Protein AF-A0A519QKB8-F1 (afdb_monomer_lite)

pLDDT: mean 84.08, std 13.92, range [51.84, 98.06]

Foldseek 3Di:
DKDKDFDWDDDPPDPDTDGPDIDIHDPVVVVVVVVVVVVVQVVCCVVPNDDDDPDPPPPPPPPDDDDDD

Structure (mmCIF, N/CA/C/O backbone):
data_AF-A0A519QKB8-F1
#
_entry.id   AF-A0A519QKB8-F1
#
loop_
_atom_site.group_PDB
_atom_site.id
_atom_site.type_symbol
_atom_site.label_atom_id
_atom_site.label_alt_id
_atom_site.label_comp_id
_atom_site.label_asym_id
_atom_site.label_entity_id
_atom_site.label_seq_id
_atom_site.pdbx_PDB_ins_code
_atom_site.Cartn_x
_atom_site.Cartn_y
_atom_site.Cartn_z
_atom_site.occupancy
_atom_site.B_iso_or_equiv
_atom_site.auth_seq_id
_atom_site.auth_comp_id
_atom_site.auth_asym_id
_atom_site.auth_atom_id
_atom_site.pdbx_PDB_model_num
ATOM 1 N N . ALA A 1 1 ? 13.670 -12.701 -4.852 1.00 75.94 1 ALA A N 1
ATOM 2 C CA . ALA A 1 1 ? 12.245 -12.523 -5.190 1.00 75.94 1 ALA A CA 1
ATOM 3 C C . ALA A 1 1 ? 11.967 -11.032 -5.175 1.00 75.94 1 ALA A C 1
ATOM 5 O O . ALA A 1 1 ? 12.356 -10.395 -4.207 1.00 75.94 1 ALA A O 1
ATOM 6 N N . GLU A 1 2 ? 11.381 -10.484 -6.232 1.00 87.69 2 GLU A N 1
ATOM 7 C CA . GLU A 1 2 ? 11.046 -9.057 -6.326 1.00 87.69 2 GLU A CA 1
ATOM 8 C C . GLU A 1 2 ? 9.564 -8.848 -5.999 1.00 87.69 2 GLU A C 1
ATOM 10 O O . GLU A 1 2 ? 8.743 -9.733 -6.245 1.00 87.69 2 GLU A O 1
ATOM 15 N N . PHE A 1 3 ? 9.222 -7.685 -5.448 1.00 94.19 3 PHE A N 1
ATOM 16 C CA . PHE A 1 3 ? 7.841 -7.284 -5.183 1.00 94.19 3 PHE A CA 1
ATOM 17 C C . PHE A 1 3 ? 7.384 -6.311 -6.262 1.00 94.19 3 PHE A C 1
ATOM 19 O O . PHE A 1 3 ? 8.049 -5.311 -6.513 1.00 94.19 3 PHE A O 1
ATOM 26 N N . VAL A 1 4 ? 6.241 -6.583 -6.883 1.00 93.12 4 VAL A N 1
ATOM 27 C CA . VAL A 1 4 ? 5.666 -5.726 -7.924 1.00 93.12 4 VAL A CA 1
ATOM 28 C C . VAL A 1 4 ? 4.379 -5.112 -7.392 1.00 93.12 4 VAL A C 1
ATOM 30 O O . VAL A 1 4 ? 3.503 -5.834 -6.923 1.00 93.12 4 VAL A O 1
ATOM 33 N N . ILE A 1 5 ? 4.274 -3.786 -7.453 1.00 92.00 5 ILE A N 1
ATOM 34 C CA . ILE A 1 5 ? 3.085 -3.031 -7.051 1.00 92.00 5 ILE A CA 1
ATOM 35 C C . ILE A 1 5 ? 2.548 -2.293 -8.272 1.00 92.00 5 ILE A C 1
ATOM 37 O O . ILE A 1 5 ? 3.245 -1.458 -8.856 1.00 92.00 5 ILE A O 1
ATOM 41 N N . ASP A 1 6 ? 1.299 -2.584 -8.622 1.00 92.06 6 ASP A N 1
ATOM 42 C CA . ASP A 1 6 ? 0.592 -1.948 -9.728 1.00 92.06 6 ASP A CA 1
ATOM 43 C C . ASP A 1 6 ? -0.419 -0.934 -9.206 1.00 92.06 6 ASP A C 1
ATOM 45 O O . ASP A 1 6 ? -1.320 -1.263 -8.437 1.00 92.06 6 ASP A O 1
ATOM 49 N N . PHE A 1 7 ? -0.299 0.305 -9.672 1.00 90.00 7 PHE A N 1
ATOM 50 C CA . PHE A 1 7 ? -1.266 1.357 -9.401 1.00 90.00 7 PHE A CA 1
ATOM 51 C C . PHE A 1 7 ? -2.239 1.439 -10.573 1.00 90.00 7 PHE A C 1
ATOM 53 O O . PHE A 1 7 ? -1.877 1.811 -11.694 1.00 90.00 7 PHE A O 1
ATOM 60 N N . VAL A 1 8 ? -3.494 1.091 -10.307 1.00 89.25 8 VAL A N 1
ATOM 61 C CA . VAL A 1 8 ? -4.602 1.138 -11.266 1.00 89.25 8 VAL A CA 1
ATOM 62 C C . VAL A 1 8 ? -5.637 2.158 -10.813 1.00 89.25 8 VAL A C 1
ATOM 64 O O . VAL A 1 8 ? -5.836 2.373 -9.622 1.00 89.25 8 VAL A O 1
ATOM 67 N N . ASN A 1 9 ? -6.308 2.791 -11.772 1.00 81.56 9 ASN A N 1
ATOM 68 C CA . ASN A 1 9 ? -7.470 3.628 -11.492 1.00 81.56 9 ASN A CA 1
ATOM 69 C C . ASN A 1 9 ? -8.726 2.891 -11.954 1.00 81.56 9 ASN A C 1
ATOM 71 O O . ASN A 1 9 ? -8.898 2.683 -13.159 1.00 81.56 9 ASN A O 1
ATOM 75 N N . VAL A 1 10 ? -9.572 2.487 -11.009 1.00 80.19 10 VAL A N 1
ATOM 76 C CA . VAL A 1 10 ? -10.816 1.771 -11.296 1.00 80.19 10 VAL A CA 1
ATOM 77 C C . VAL A 1 10 ? -11.973 2.755 -11.243 1.00 80.19 10 VAL A C 1
ATOM 79 O O . VAL A 1 10 ? -12.240 3.348 -10.205 1.00 80.19 10 VAL A O 1
ATOM 82 N N . MET A 1 11 ? -12.637 2.944 -12.383 1.00 79.38 11 MET A N 1
ATOM 83 C CA . MET A 1 11 ? -13.828 3.783 -12.494 1.00 79.38 11 MET A CA 1
ATOM 84 C C . MET A 1 11 ? -15.062 2.884 -12.638 1.00 79.38 11 MET A C 1
ATOM 86 O O . MET A 1 11 ? -15.030 1.974 -13.481 1.00 79.38 11 MET A O 1
ATOM 90 N N . PRO A 1 12 ? -16.147 3.123 -11.874 1.00 76.06 12 PRO A N 1
ATOM 91 C CA . PRO A 1 12 ? -17.405 2.402 -12.049 1.00 76.06 12 PRO A CA 1
ATOM 92 C C . PRO A 1 12 ? -17.885 2.479 -13.506 1.00 76.06 12 PRO A C 1
ATOM 94 O O . PRO A 1 12 ? -17.833 3.539 -14.125 1.00 76.06 12 PRO A O 1
ATOM 97 N N . GLY A 1 13 ? -18.321 1.353 -14.075 1.00 77.12 13 GLY A N 1
ATOM 98 C CA . GLY A 1 13 ? -18.827 1.290 -15.454 1.00 77.12 13 GLY A CA 1
ATOM 99 C C . GLY A 1 13 ? -17.772 1.105 -16.552 1.00 77.12 13 GLY A C 1
ATOM 100 O O . GLY A 1 13 ? -18.138 0.997 -17.720 1.00 77.12 13 GLY A O 1
ATOM 101 N N . THR A 1 14 ? -16.479 1.007 -16.218 1.00 71.50 14 THR A N 1
ATOM 102 C CA . THR A 1 14 ? -15.432 0.658 -17.198 1.00 71.50 14 THR A CA 1
ATOM 103 C C . THR A 1 14 ? -14.883 -0.755 -16.951 1.00 71.50 14 THR A C 1
ATOM 105 O O . THR A 1 14 ? -14.359 -1.021 -15.873 1.00 71.50 14 THR A O 1
ATOM 108 N N . PRO A 1 15 ? -14.968 -1.685 -17.924 1.00 69.56 15 PRO A N 1
ATOM 109 C CA . PRO A 1 15 ? -14.666 -3.104 -17.697 1.00 69.56 15 PRO A CA 1
ATOM 110 C C . PRO A 1 15 ? -13.169 -3.433 -17.597 1.00 69.56 15 PRO A C 1
ATOM 112 O O . PRO A 1 15 ? -12.810 -4.526 -17.167 1.00 69.56 15 PRO A O 1
ATOM 115 N N . LYS A 1 16 ? -12.274 -2.527 -18.017 1.00 69.44 16 LYS A N 1
ATOM 116 C CA . LYS A 1 16 ? -10.819 -2.727 -17.935 1.00 69.44 16 LYS A CA 1
ATOM 117 C C . LYS A 1 16 ? -10.108 -1.452 -17.505 1.00 69.44 16 LYS A C 1
ATOM 119 O O . LYS A 1 16 ? -9.997 -0.498 -18.275 1.00 69.44 16 LYS A O 1
ATOM 124 N N . SER A 1 17 ? -9.561 -1.474 -16.296 1.00 78.12 17 SER A N 1
ATOM 125 C CA . SE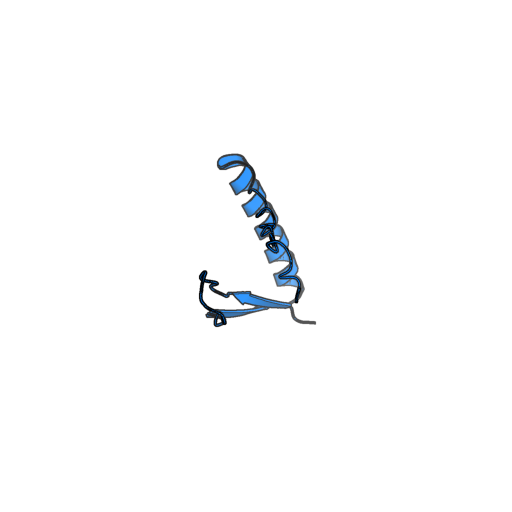R A 1 17 ? -8.670 -0.433 -15.788 1.00 78.12 17 SER A CA 1
ATOM 126 C C . SER A 1 17 ? -7.254 -0.650 -16.307 1.00 78.12 17 SER A C 1
ATOM 128 O O . SER A 1 17 ? -6.701 -1.744 -16.203 1.00 78.12 17 SER A O 1
ATOM 130 N N . LYS A 1 18 ? -6.652 0.394 -16.881 1.00 75.94 18 LYS A N 1
ATOM 131 C CA . LYS A 1 18 ? -5.248 0.358 -17.308 1.00 75.94 18 LYS A CA 1
ATOM 132 C C . LYS A 1 18 ? -4.337 0.627 -16.106 1.00 75.94 18 LYS A C 1
ATOM 134 O O . LYS A 1 18 ? -4.612 1.534 -15.318 1.00 75.94 18 LYS A O 1
ATOM 139 N N . VAL A 1 19 ? -3.247 -0.135 -15.994 1.00 79.88 19 VAL A N 1
ATOM 140 C CA . VAL A 1 19 ? -2.166 0.134 -15.031 1.00 79.88 19 VAL A CA 1
ATOM 141 C C . VAL A 1 19 ? -1.545 1.482 -15.381 1.00 79.88 19 VAL A C 1
ATOM 143 O O . VAL A 1 19 ? -1.086 1.678 -16.504 1.00 79.88 19 VAL A O 1
ATOM 146 N N . LYS A 1 20 ? -1.574 2.423 -14.435 1.00 84.81 20 LYS A N 1
ATOM 147 C CA . LYS A 1 20 ? -0.976 3.752 -14.602 1.00 84.81 20 LYS A CA 1
ATOM 148 C C . LYS A 1 20 ? 0.518 3.727 -14.318 1.00 84.81 20 LYS A C 1
ATOM 150 O O . LYS A 1 20 ? 1.283 4.375 -15.022 1.00 84.81 20 LYS A O 1
ATOM 155 N N . SER A 1 21 ? 0.930 2.978 -13.303 1.00 90.69 21 SER A N 1
ATOM 156 C CA . SER A 1 21 ? 2.336 2.786 -12.974 1.00 90.69 21 SER A CA 1
ATOM 157 C C . SER A 1 21 ? 2.556 1.420 -12.339 1.00 90.69 21 SER A C 1
ATOM 159 O O . SER A 1 21 ? 1.694 0.900 -11.631 1.00 90.69 21 SER A O 1
ATOM 161 N N . ARG A 1 22 ? 3.728 0.848 -12.613 1.00 94.25 22 ARG A N 1
ATOM 162 C CA . ARG A 1 22 ? 4.227 -0.384 -12.009 1.00 94.25 22 ARG A CA 1
ATOM 163 C C . ARG A 1 22 ? 5.542 -0.064 -11.324 1.00 94.25 22 ARG A C 1
ATOM 165 O O . ARG A 1 22 ? 6.460 0.438 -11.968 1.00 94.25 22 ARG A O 1
ATOM 172 N N . ILE A 1 23 ? 5.622 -0.343 -10.032 1.00 93.19 23 ILE A N 1
ATOM 173 C CA . ILE A 1 23 ? 6.824 -0.134 -9.230 1.00 93.19 23 ILE A CA 1
ATOM 174 C C . ILE A 1 23 ? 7.352 -1.498 -8.800 1.00 93.19 23 ILE A C 1
ATOM 176 O O . ILE A 1 23 ? 6.593 -2.337 -8.319 1.00 93.19 23 ILE A O 1
ATOM 180 N N . ILE A 1 24 ? 8.654 -1.716 -8.985 1.00 95.25 24 ILE A N 1
ATOM 181 C CA . ILE A 1 24 ? 9.343 -2.940 -8.570 1.00 95.25 24 ILE A CA 1
ATOM 182 C C . ILE A 1 24 ? 10.210 -2.610 -7.357 1.00 95.25 24 ILE A C 1
ATOM 184 O O . ILE A 1 24 ? 11.009 -1.673 -7.390 1.00 95.25 24 ILE A O 1
ATOM 188 N N . PHE A 1 25 ? 10.044 -3.375 -6.285 1.00 96.25 25 PHE A N 1
ATOM 189 C CA . PHE A 1 25 ? 10.793 -3.243 -5.047 1.00 96.25 25 PHE A CA 1
ATOM 190 C C . PHE A 1 25 ? 11.607 -4.492 -4.744 1.00 96.25 25 PHE A C 1
ATOM 192 O O . PHE A 1 25 ? 11.108 -5.617 -4.807 1.00 96.25 25 PHE A O 1
ATOM 199 N N . THR A 1 26 ? 12.811 -4.256 -4.228 1.00 96.75 26 THR A N 1
ATOM 200 C CA . THR A 1 26 ? 13.546 -5.287 -3.502 1.00 96.75 26 THR A CA 1
ATOM 201 C C . THR A 1 26 ? 12.791 -5.650 -2.210 1.00 96.75 26 THR A C 1
ATOM 203 O O . THR A 1 26 ? 12.086 -4.804 -1.639 1.00 96.75 26 THR A O 1
ATOM 206 N N . PRO A 1 27 ? 12.962 -6.869 -1.667 1.00 96.31 27 PRO A N 1
ATOM 207 C CA . PRO A 1 27 ? 12.271 -7.300 -0.446 1.00 96.31 27 PRO A CA 1
ATOM 208 C C . PRO A 1 27 ? 12.426 -6.360 0.754 1.00 96.31 27 PRO A C 1
ATOM 210 O O . PRO A 1 27 ? 11.485 -6.151 1.521 1.00 96.31 27 PRO A O 1
ATOM 213 N N . GLN A 1 28 ? 13.613 -5.770 0.922 1.00 96.25 28 GLN A N 1
ATOM 214 C CA . GLN A 1 28 ? 13.895 -4.863 2.035 1.00 96.25 28 GLN A CA 1
ATOM 215 C C . GLN A 1 28 ? 13.076 -3.571 1.931 1.00 96.25 28 GLN A C 1
ATOM 217 O O . GLN A 1 28 ? 12.489 -3.129 2.923 1.00 96.25 28 GLN A O 1
ATOM 222 N N . HIS A 1 29 ? 12.985 -2.992 0.730 1.00 96.00 29 HIS A N 1
ATOM 223 C CA . HIS A 1 29 ? 12.204 -1.780 0.493 1.00 96.00 29 HIS A CA 1
ATOM 224 C C . HIS A 1 29 ? 10.704 -2.039 0.611 1.00 96.00 29 HIS A C 1
ATOM 226 O O . HIS A 1 29 ? 10.014 -1.245 1.247 1.00 96.00 29 HIS A O 1
ATOM 232 N N . ALA A 1 30 ? 10.215 -3.178 0.112 1.00 96.19 30 ALA A N 1
ATOM 233 C CA . ALA A 1 30 ? 8.817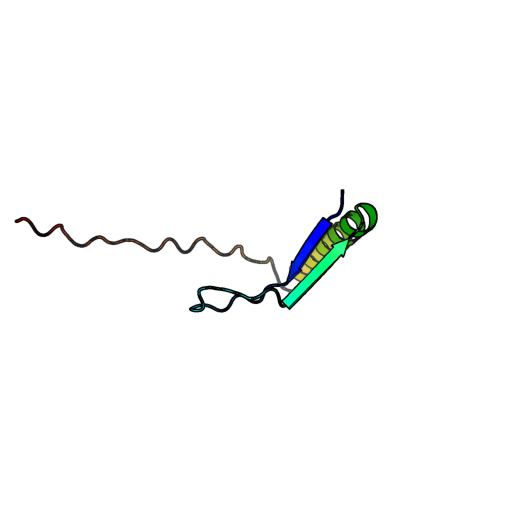 -3.572 0.272 1.00 96.19 30 ALA A CA 1
ATOM 234 C C . ALA A 1 30 ? 8.421 -3.668 1.758 1.00 96.19 30 ALA A C 1
ATOM 236 O O . ALA A 1 30 ? 7.412 -3.099 2.177 1.00 96.19 30 ALA A O 1
ATOM 237 N N . LYS A 1 31 ? 9.264 -4.298 2.591 1.00 96.12 31 LYS A N 1
ATOM 238 C CA . LYS A 1 31 ? 9.023 -4.406 4.040 1.00 96.12 31 LYS A CA 1
ATOM 239 C C . LYS A 1 31 ? 9.009 -3.044 4.736 1.00 96.12 31 LYS A C 1
ATOM 241 O O . LYS A 1 31 ? 8.190 -2.823 5.627 1.00 96.12 31 LYS A O 1
ATOM 246 N N . ARG A 1 32 ? 9.910 -2.130 4.359 1.00 96.62 32 ARG A N 1
ATOM 247 C CA . ARG A 1 32 ? 9.946 -0.767 4.914 1.00 96.62 32 ARG A CA 1
ATOM 248 C C . ARG A 1 32 ? 8.718 0.042 4.494 1.00 96.62 32 ARG A C 1
ATOM 250 O O . ARG A 1 32 ? 8.126 0.706 5.339 1.00 96.62 32 ARG A O 1
ATOM 257 N N . PHE A 1 33 ? 8.325 -0.057 3.227 1.00 96.25 33 PHE A N 1
ATOM 258 C CA . PHE A 1 33 ? 7.139 0.603 2.692 1.00 96.25 33 PHE A CA 1
ATOM 259 C C . PHE A 1 33 ? 5.864 0.138 3.400 1.00 96.25 33 PHE A C 1
ATOM 261 O O . PHE A 1 33 ? 5.100 0.971 3.872 1.00 96.25 33 PHE A O 1
ATOM 268 N N . MET A 1 34 ? 5.681 -1.176 3.570 1.00 96.12 34 MET A N 1
ATOM 269 C CA . MET A 1 34 ? 4.530 -1.743 4.282 1.00 96.12 34 MET A CA 1
ATOM 270 C C . MET A 1 34 ? 4.396 -1.183 5.704 1.00 96.12 34 MET A C 1
ATOM 272 O O . MET A 1 34 ? 3.311 -0.773 6.102 1.00 96.12 34 MET A O 1
ATOM 276 N N . LYS A 1 35 ? 5.497 -1.124 6.465 1.00 97.94 35 LYS A N 1
ATOM 277 C CA . LYS A 1 35 ? 5.483 -0.568 7.828 1.00 97.94 35 LYS A CA 1
ATOM 278 C C . LYS A 1 35 ? 5.059 0.901 7.847 1.00 97.94 35 LYS A C 1
ATOM 280 O O . LYS A 1 35 ? 4.220 1.273 8.658 1.00 97.94 35 LYS A O 1
ATOM 285 N N . ALA A 1 36 ? 5.615 1.710 6.943 1.00 97.88 36 ALA A N 1
ATOM 286 C CA . ALA A 1 36 ? 5.262 3.123 6.836 1.00 97.88 36 ALA A CA 1
ATOM 287 C C . ALA A 1 36 ? 3.799 3.318 6.411 1.00 97.88 36 ALA A C 1
ATOM 289 O O . ALA A 1 36 ? 3.125 4.216 6.906 1.00 97.88 36 ALA A O 1
ATOM 290 N N . LEU A 1 37 ? 3.293 2.465 5.516 1.00 96.94 37 LEU A N 1
ATOM 291 C CA . LEU A 1 37 ? 1.903 2.508 5.077 1.00 96.94 37 LEU A CA 1
ATOM 292 C C . LEU A 1 37 ? 0.943 2.234 6.241 1.00 96.94 37 LEU A C 1
ATOM 294 O O . LEU A 1 37 ? 0.017 3.011 6.439 1.00 96.94 37 LEU A O 1
ATOM 298 N N . ILE A 1 38 ? 1.201 1.191 7.037 1.00 97.56 38 ILE A N 1
ATOM 299 C CA . ILE A 1 38 ? 0.394 0.855 8.221 1.00 97.56 38 ILE A CA 1
ATOM 300 C C . ILE A 1 38 ? 0.350 2.029 9.206 1.00 97.56 38 ILE A C 1
ATOM 302 O O . ILE A 1 38 ? -0.729 2.428 9.633 1.00 97.56 38 ILE A O 1
ATOM 306 N N . GLU A 1 39 ? 1.504 2.615 9.531 1.00 98.06 39 GLU A N 1
ATOM 307 C CA . GLU A 1 39 ? 1.577 3.754 10.454 1.00 98.06 39 GLU A CA 1
ATOM 308 C C . GLU A 1 39 ? 0.788 4.966 9.931 1.00 98.06 39 GLU A C 1
ATOM 310 O O . GLU A 1 39 ? 0.047 5.609 10.676 1.00 98.06 39 GLU A O 1
ATOM 315 N N . ASN A 1 40 ? 0.911 5.267 8.635 1.00 97.88 40 ASN A N 1
ATOM 316 C CA . ASN A 1 40 ? 0.188 6.375 8.016 1.00 97.88 40 ASN A CA 1
ATOM 317 C C . ASN A 1 40 ? -1.330 6.152 8.022 1.00 97.88 40 ASN A C 1
ATOM 319 O O . ASN A 1 40 ? -2.068 7.102 8.282 1.00 97.88 40 ASN A O 1
ATOM 323 N N . VAL A 1 41 ? -1.796 4.922 7.774 1.00 97.25 41 VAL A N 1
ATOM 324 C CA . VAL A 1 41 ? -3.224 4.567 7.854 1.00 97.25 41 VAL A CA 1
ATOM 325 C C . VAL A 1 41 ? -3.737 4.745 9.281 1.00 97.25 41 VAL A C 1
ATOM 327 O O . VAL A 1 41 ? -4.713 5.459 9.481 1.00 97.25 41 VAL A O 1
ATOM 330 N N . GLN A 1 42 ? -3.035 4.209 10.282 1.00 97.31 42 GLN A N 1
ATOM 331 C CA . GLN A 1 42 ? -3.421 4.356 11.691 1.00 97.31 42 GLN A CA 1
ATOM 332 C C . GLN A 1 42 ? -3.510 5.826 12.118 1.00 97.31 42 GLN A C 1
ATOM 334 O O . GLN A 1 42 ? -4.449 6.231 12.802 1.00 97.31 42 GLN A O 1
ATOM 339 N N . ARG A 1 43 ? -2.549 6.654 11.687 1.00 97.81 43 ARG A N 1
ATOM 340 C CA . ARG A 1 43 ? -2.563 8.097 11.955 1.00 97.81 43 ARG A CA 1
ATOM 341 C C . ARG A 1 43 ? -3.749 8.788 11.282 1.00 97.81 43 ARG A C 1
ATOM 343 O O . ARG A 1 43 ? -4.363 9.663 11.889 1.00 97.81 43 ARG A O 1
ATOM 350 N N . TYR A 1 44 ? -4.057 8.414 10.041 1.00 97.75 44 TYR A N 1
ATOM 351 C CA . TYR A 1 44 ? -5.215 8.935 9.322 1.00 97.75 44 TYR A CA 1
ATOM 352 C C . TYR A 1 44 ? -6.519 8.574 10.041 1.00 97.75 44 TYR A C 1
ATOM 354 O O . TYR A 1 44 ? -7.331 9.466 10.281 1.00 97.75 44 TYR A O 1
ATOM 362 N N . GLU A 1 45 ? -6.690 7.315 10.445 1.00 96.88 45 GLU A N 1
ATOM 363 C CA . GLU A 1 45 ? -7.883 6.848 11.158 1.00 96.88 45 GLU A CA 1
ATOM 364 C C . GLU A 1 45 ? -8.046 7.510 12.529 1.00 96.88 45 GLU A C 1
ATOM 366 O O . GLU A 1 45 ? -9.152 7.897 12.901 1.00 96.88 45 GLU A O 1
ATOM 371 N N . GLY A 1 46 ? -6.946 7.726 13.257 1.00 97.19 46 GLY A N 1
ATOM 372 C CA . GLY A 1 46 ? -6.973 8.451 14.528 1.00 97.19 46 GLY A CA 1
ATOM 373 C C . GLY A 1 46 ? -7.466 9.899 14.405 1.00 97.19 46 GLY A C 1
ATOM 374 O O . GLY A 1 46 ? -8.028 10.430 15.358 1.00 97.19 46 GLY A O 1
ATOM 375 N N . ALA A 1 47 ? -7.285 10.532 13.240 1.00 97.25 47 ALA A N 1
ATOM 376 C CA . ALA A 1 47 ? -7.707 11.911 12.988 1.00 97.25 47 ALA A CA 1
ATOM 377 C C . ALA A 1 47 ? -9.057 12.035 12.254 1.00 97.25 47 ALA A C 1
ATOM 379 O O . ALA A 1 47 ? -9.751 13.031 12.436 1.00 97.25 47 ALA A O 1
ATOM 380 N N . ASN A 1 48 ? -9.425 11.058 11.418 1.00 96.81 48 ASN A N 1
ATOM 381 C CA . ASN A 1 48 ? -10.584 11.138 10.514 1.00 96.81 48 ASN A CA 1
ATOM 382 C C . ASN A 1 48 ? -11.678 10.099 10.823 1.00 96.81 48 ASN A C 1
ATOM 384 O O . ASN A 1 48 ? -12.728 10.110 10.182 1.00 96.81 48 ASN A O 1
ATOM 388 N N . GLY A 1 49 ? -11.454 9.226 11.807 1.00 93.00 49 GLY A N 1
ATOM 389 C CA . GLY A 1 49 ? -12.304 8.075 12.096 1.00 93.00 49 GLY A CA 1
ATOM 390 C C . GLY A 1 49 ? -11.891 6.830 11.307 1.00 93.00 49 GLY A C 1
ATOM 391 O O . GLY A 1 49 ? -11.123 6.898 10.348 1.00 93.00 49 GLY A O 1
ATOM 392 N N . THR A 1 50 ? -12.395 5.674 11.737 1.00 92.94 50 THR A N 1
ATOM 393 C CA . THR A 1 50 ? -12.078 4.370 11.140 1.00 92.94 50 THR A CA 1
ATOM 394 C C . THR A 1 50 ? -12.509 4.307 9.679 1.00 92.94 50 THR A C 1
ATOM 396 O O . THR A 1 50 ? -13.632 4.689 9.332 1.00 92.94 50 THR A O 1
ATOM 399 N N . ILE A 1 51 ? -11.627 3.791 8.825 1.00 92.44 51 ILE A N 1
ATOM 400 C CA . ILE A 1 51 ? -11.953 3.494 7.436 1.00 92.44 51 ILE A CA 1
ATOM 401 C C . ILE A 1 51 ? -12.972 2.359 7.455 1.00 92.44 51 ILE A C 1
ATOM 403 O O . ILE A 1 51 ? -12.706 1.271 7.958 1.00 92.44 51 ILE A O 1
ATOM 407 N N . LYS A 1 52 ? -14.170 2.624 6.933 1.00 88.94 52 LYS A N 1
ATOM 408 C CA . LYS A 1 52 ? -15.191 1.589 6.790 1.00 88.94 52 LYS A CA 1
ATOM 409 C C . LYS A 1 52 ? -14.775 0.651 5.672 1.00 88.94 52 LYS A C 1
ATOM 411 O O . LYS A 1 52 ? -14.460 1.113 4.572 1.00 88.94 52 LYS A O 1
ATOM 416 N N . ASP A 1 53 ? -14.827 -0.644 5.945 1.00 82.75 53 ASP A N 1
ATOM 417 C CA . ASP A 1 53 ? -14.760 -1.633 4.885 1.00 82.75 53 ASP A CA 1
ATOM 418 C C . ASP A 1 53 ? -15.905 -1.377 3.901 1.00 82.75 53 ASP A C 1
ATOM 420 O O . ASP A 1 53 ? -17.017 -0.999 4.287 1.00 82.75 53 ASP A O 1
ATOM 424 N N . LEU A 1 54 ? -15.618 -1.535 2.609 1.00 74.94 54 LEU A N 1
ATOM 425 C CA . LEU A 1 54 ? -16.667 -1.582 1.601 1.00 74.94 54 LEU A CA 1
ATOM 426 C C . LEU A 1 54 ? -17.499 -2.823 1.920 1.00 74.94 54 LEU A C 1
ATOM 428 O O . LEU A 1 54 ? -17.064 -3.936 1.634 1.00 74.94 54 LEU A O 1
ATOM 432 N N . GLU A 1 55 ? -18.658 -2.632 2.553 1.00 65.06 55 GLU A N 1
ATOM 433 C CA . GLU A 1 55 ? -19.663 -3.683 2.675 1.00 65.06 55 GLU A CA 1
ATOM 434 C C . GLU A 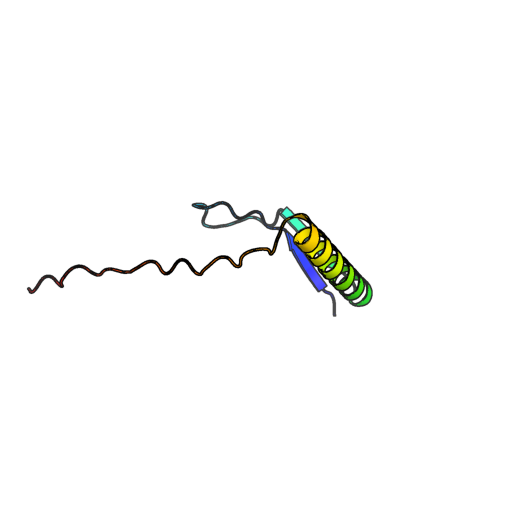1 55 ? -19.851 -4.285 1.280 1.00 65.06 55 GLU A C 1
ATOM 436 O O . GLU A 1 55 ? -20.087 -3.554 0.310 1.00 65.06 55 GLU A O 1
ATOM 441 N N . GLU A 1 56 ? -19.669 -5.604 1.159 1.00 59.44 56 GLU A N 1
ATOM 442 C CA . GLU A 1 56 ? -19.988 -6.312 -0.073 1.00 59.44 56 GLU A CA 1
ATOM 443 C C . GLU A 1 56 ? -21.402 -5.897 -0.464 1.00 59.44 56 GLU A C 1
ATOM 445 O O . GLU A 1 56 ? -22.356 -6.154 0.273 1.00 59.44 56 GLU A O 1
ATOM 450 N N . VAL A 1 57 ? -21.541 -5.212 -1.601 1.00 58.59 57 VAL A N 1
ATOM 451 C CA . VAL A 1 57 ? -22.851 -4.893 -2.155 1.00 58.59 57 VAL A CA 1
ATOM 452 C C . VAL A 1 57 ? -23.483 -6.234 -2.513 1.00 58.59 57 VAL A C 1
ATOM 454 O O . VAL A 1 57 ? -23.273 -6.762 -3.604 1.00 58.59 57 VAL A O 1
ATOM 457 N N . GLN A 1 58 ? -24.217 -6.819 -1.567 1.00 57.28 58 GLN A N 1
ATOM 458 C CA . GLN A 1 58 ? -25.076 -7.964 -1.800 1.00 57.28 58 GLN A CA 1
ATOM 459 C C . GLN A 1 58 ? -26.171 -7.465 -2.731 1.00 57.28 58 GLN A C 1
ATOM 461 O O . GLN A 1 58 ? -27.172 -6.917 -2.283 1.00 57.28 58 GLN A O 1
ATOM 466 N N . ILE A 1 59 ? -25.949 -7.575 -4.040 1.00 66.06 59 ILE A N 1
ATOM 467 C CA . ILE A 1 59 ? -26.991 -7.331 -5.030 1.00 66.06 59 ILE A CA 1
ATOM 468 C C . ILE A 1 59 ? -28.070 -8.377 -4.731 1.00 66.06 59 ILE A C 1
ATOM 470 O O . ILE A 1 59 ? -27.803 -9.569 -4.918 1.00 66.06 59 ILE A O 1
ATOM 474 N N . PRO A 1 60 ? -29.271 -7.991 -4.262 1.00 63.12 60 PRO A N 1
ATOM 475 C CA . PRO A 1 60 ? -30.341 -8.951 -4.117 1.00 63.12 60 PRO A CA 1
ATOM 476 C C . PRO A 1 60 ? -30.771 -9.322 -5.534 1.00 63.12 60 PRO A C 1
ATOM 478 O O . PRO A 1 60 ? -31.497 -8.583 -6.199 1.00 63.12 60 PRO A O 1
ATOM 481 N N . LEU A 1 61 ? -30.277 -10.460 -6.023 1.00 68.56 61 LEU A N 1
ATOM 482 C CA . LEU A 1 61 ? -30.800 -11.137 -7.203 1.00 68.56 61 LEU A CA 1
ATOM 483 C C . LEU A 1 61 ? -32.214 -11.623 -6.863 1.00 68.56 61 LEU A C 1
ATOM 485 O O . LEU A 1 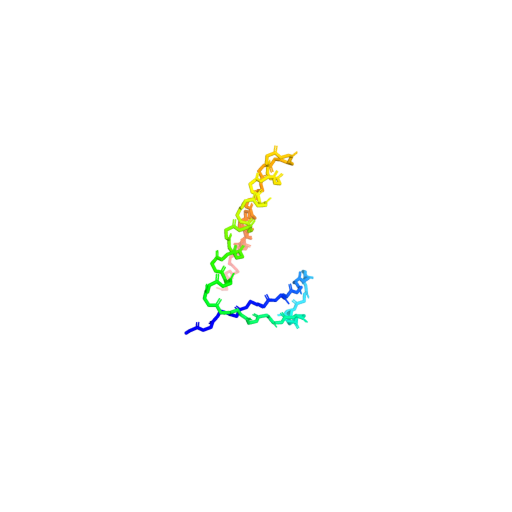61 ? -32.437 -12.789 -6.547 1.00 68.56 61 LEU A O 1
ATOM 489 N N . SER A 1 62 ? -33.174 -10.698 -6.878 1.00 66.44 62 SER A N 1
ATOM 490 C CA . SER A 1 62 ? -34.591 -11.026 -6.832 1.00 66.44 62 SER A CA 1
ATOM 491 C C . SER A 1 62 ? -34.965 -11.558 -8.209 1.00 66.44 62 SER A C 1
ATOM 493 O O . SER A 1 62 ? -35.328 -10.810 -9.119 1.00 66.44 62 SER A O 1
ATOM 495 N N . PHE A 1 63 ? -34.787 -12.865 -8.394 1.00 68.75 63 PHE A N 1
ATOM 496 C CA . PHE A 1 63 ? -35.391 -13.570 -9.511 1.00 68.75 63 PHE A CA 1
ATOM 497 C C . PHE A 1 63 ? -36.902 -13.527 -9.282 1.00 68.75 63 PHE A C 1
ATOM 499 O O . PHE A 1 63 ? -37.428 -14.200 -8.395 1.00 68.75 63 PHE A O 1
ATOM 506 N N . GLY A 1 64 ? -37.588 -12.671 -10.043 1.00 71.62 64 GLY A N 1
ATOM 507 C CA . GLY A 1 64 ? -39.047 -12.662 -10.102 1.00 71.62 64 GLY A CA 1
ATOM 508 C C . GLY A 1 64 ? -39.589 -14.065 -10.415 1.00 71.62 64 GLY A C 1
ATOM 509 O O . GLY A 1 64 ? -38.851 -14.897 -10.953 1.00 71.62 64 GLY A O 1
ATOM 510 N N . PRO A 1 65 ? -40.851 -14.354 -10.054 1.00 62.25 65 PRO A N 1
ATOM 511 C CA . PRO A 1 65 ? -41.394 -15.706 -10.106 1.00 62.25 65 PRO A CA 1
ATOM 512 C C . PRO A 1 65 ? -41.222 -16.303 -11.504 1.00 62.25 65 PRO A C 1
ATOM 514 O O . PRO A 1 65 ? -41.514 -15.659 -12.513 1.00 62.25 65 PRO A O 1
ATOM 517 N N . THR A 1 66 ? -40.704 -17.530 -11.540 1.00 62.84 66 THR A N 1
ATOM 518 C CA . THR A 1 66 ? -40.499 -18.324 -12.749 1.00 62.84 66 THR A CA 1
ATOM 519 C C . THR A 1 66 ? -41.775 -18.343 -13.583 1.00 62.84 66 THR A C 1
ATOM 521 O O . THR A 1 66 ? -42.828 -18.772 -13.115 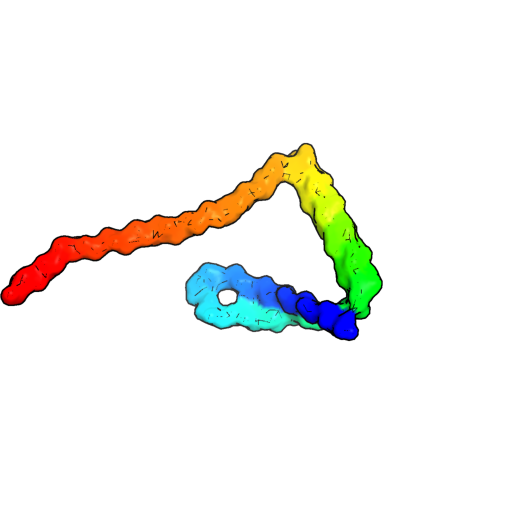1.00 62.84 66 THR A O 1
ATOM 524 N N . ALA A 1 67 ? -41.679 -17.877 -14.830 1.00 59.50 67 ALA A N 1
ATOM 525 C CA . ALA A 1 67 ? -42.732 -18.067 -15.814 1.00 59.50 67 ALA A CA 1
ATOM 526 C C . ALA A 1 67 ? -42.941 -19.578 -15.994 1.00 59.50 67 ALA A C 1
ATOM 528 O O . ALA A 1 67 ? -42.072 -20.273 -16.521 1.00 59.50 67 ALA A O 1
ATOM 529 N N . GLN A 1 68 ? -44.060 -20.090 -15.482 1.00 56.50 68 GLN A N 1
ATOM 530 C CA . GLN A 1 68 ? -44.525 -21.440 -15.774 1.00 56.50 68 GLN A CA 1
ATOM 531 C C . GLN A 1 68 ? -44.935 -21.475 -17.249 1.00 56.50 68 GLN A C 1
ATOM 533 O O . GLN A 1 68 ? -45.785 -20.689 -17.673 1.00 56.50 68 GLN A O 1
ATOM 538 N N . ALA A 1 69 ? -44.265 -22.339 -18.011 1.00 51.84 69 ALA A N 1
ATOM 539 C CA . ALA A 1 69 ? -44.648 -22.751 -19.356 1.00 51.84 69 ALA A CA 1
ATOM 540 C C . ALA A 1 69 ? -45.445 -24.057 -19.279 1.00 51.84 69 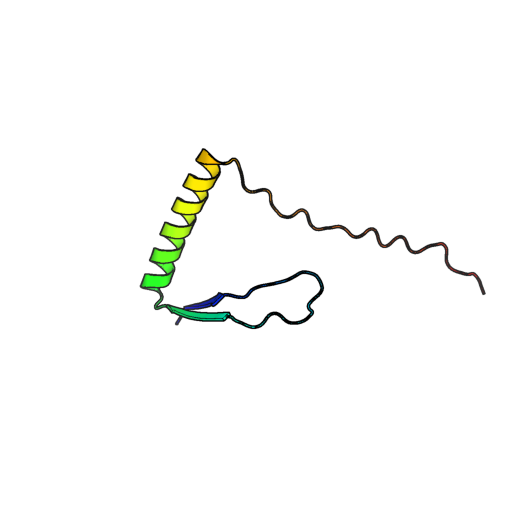ALA A C 1
ATOM 542 O O . ALA A 1 69 ? -45.146 -24.861 -18.363 1.00 51.84 69 ALA A O 1
#

Sequence (69 aa):
AEFVIDFVNVMPGTPKSKVKSRIIFTPQHAKRFMKALIENVQRYEGANGTIKDLEEVQIPLSFGPTAQA

Secondary structure (DSSP, 8-state):
--EEEEEE---TT-S-PPEEEEEEE-HHHHHHHHHHHHHHHHHHHHHH-PPPP----------PPP---

Radius of gyration: 20.13 Å; chains: 1; bounding box: 58×35×34 Å